Protein AF-A0A5C6ZET4-F1 (afdb_monomer_lite)

Radius of gyration: 11.93 Å; chains: 1; bounding box: 30×23×21 Å

Foldseek 3Di:
DDPLVVVVVCQPVVFPAEAEAADDLVDGPDPVRVVVSVVCVVVVVPRYDYDHCVVPVSNVD

Secondary structure (DSSP, 8-state):
--HHHHHHHHHHHH-SEEEEESB-SSSBSSHHHHHHHHHHHHTT-TTEEEEETTS-HHHH-

pLDDT: mean 94.72, std 5.03, range [61.31, 98.0]

Sequence (61 aa):
MSDVQQRIDDLVKGNRVMLFMKGTAQFPMCGFSGRAIQILKASGASELKTFNVLEDEGVRQ

Structure (mmCIF, N/CA/C/O backbone):
data_AF-A0A5C6ZET4-F1
#
_entry.id   AF-A0A5C6ZET4-F1
#
loop_
_atom_site.group_PDB
_atom_site.id
_atom_site.type_symbol
_atom_site.label_atom_id
_atom_site.label_alt_id
_atom_site.label_comp_id
_atom_site.label_asym_id
_atom_site.label_entity_id
_atom_site.label_seq_id
_atom_site.pdbx_PDB_ins_code
_atom_site.Cartn_x
_atom_site.Cartn_y
_atom_site.Cartn_z
_atom_site.occupancy
_atom_site.B_iso_or_equiv
_atom_site.auth_seq_id
_atom_site.auth_comp_id
_atom_site.auth_asym_id
_atom_site.auth_atom_id
_atom_site.pdbx_PDB_model_num
ATOM 1 N N . MET A 1 1 ? 19.956 9.958 4.859 1.00 61.31 1 MET A N 1
ATOM 2 C CA . MET A 1 1 ? 18.834 9.143 4.350 1.00 61.31 1 MET A CA 1
ATOM 3 C C . MET A 1 1 ? 18.664 9.481 2.887 1.00 61.31 1 MET A C 1
ATOM 5 O O . MET A 1 1 ? 18.874 10.638 2.547 1.00 61.31 1 MET A O 1
ATOM 9 N N . SER A 1 2 ? 18.386 8.500 2.029 1.00 87.75 2 SER A N 1
ATOM 10 C CA . SER A 1 2 ? 18.028 8.799 0.637 1.00 87.75 2 SER A CA 1
ATOM 11 C C . SER A 1 2 ? 16.640 9.446 0.571 1.00 87.75 2 SER A C 1
ATOM 13 O O . SER A 1 2 ? 15.824 9.239 1.472 1.00 87.75 2 SER A O 1
ATOM 15 N N . ASP A 1 3 ? 16.347 10.183 -0.501 1.00 92.00 3 ASP A N 1
ATOM 16 C CA . ASP A 1 3 ? 15.030 10.810 -0.706 1.00 92.00 3 ASP A CA 1
ATOM 17 C C . ASP A 1 3 ? 13.889 9.778 -0.667 1.00 92.00 3 ASP A C 1
ATOM 19 O O . ASP A 1 3 ? 12.821 10.026 -0.109 1.00 92.00 3 ASP A O 1
ATOM 23 N N . VAL A 1 4 ? 14.143 8.571 -1.188 1.00 94.12 4 VAL A N 1
ATOM 24 C CA . VAL A 1 4 ? 13.206 7.439 -1.133 1.00 94.12 4 VAL A CA 1
ATOM 25 C C . VAL A 1 4 ? 12.946 7.007 0.309 1.00 94.12 4 VAL A C 1
ATOM 27 O O . VAL A 1 4 ? 11.793 6.822 0.695 1.00 94.12 4 VAL A O 1
ATOM 30 N N . GLN A 1 5 ? 13.997 6.866 1.120 1.00 93.94 5 GLN A N 1
ATOM 31 C CA . GLN A 1 5 ? 13.855 6.482 2.525 1.00 93.94 5 GLN A CA 1
ATOM 32 C C . GLN A 1 5 ? 13.065 7.526 3.309 1.00 93.94 5 GLN A C 1
ATOM 34 O O . GLN A 1 5 ? 12.192 7.146 4.083 1.00 93.94 5 GLN A O 1
ATOM 39 N N . GLN A 1 6 ? 13.321 8.818 3.076 1.00 95.81 6 GLN A N 1
ATOM 40 C CA . GLN A 1 6 ? 12.570 9.887 3.733 1.00 95.81 6 GLN A CA 1
ATOM 41 C C . GLN A 1 6 ? 11.087 9.835 3.355 1.00 95.81 6 GLN A C 1
ATOM 43 O O . GLN A 1 6 ? 10.221 9.894 4.220 1.00 95.81 6 GLN A O 1
ATOM 48 N N . ARG A 1 7 ? 10.774 9.623 2.074 1.00 94.62 7 ARG A N 1
ATOM 49 C CA . ARG A 1 7 ? 9.386 9.500 1.618 1.00 94.62 7 ARG A CA 1
ATOM 50 C C . ARG A 1 7 ? 8.674 8.277 2.199 1.00 94.62 7 ARG A C 1
ATOM 52 O O . ARG A 1 7 ? 7.500 8.373 2.550 1.00 94.62 7 ARG A O 1
ATOM 59 N N . ILE A 1 8 ? 9.347 7.127 2.287 1.00 95.81 8 ILE A N 1
ATOM 60 C CA . ILE A 1 8 ? 8.781 5.934 2.937 1.00 95.81 8 ILE A CA 1
ATOM 61 C C . ILE A 1 8 ? 8.531 6.220 4.421 1.00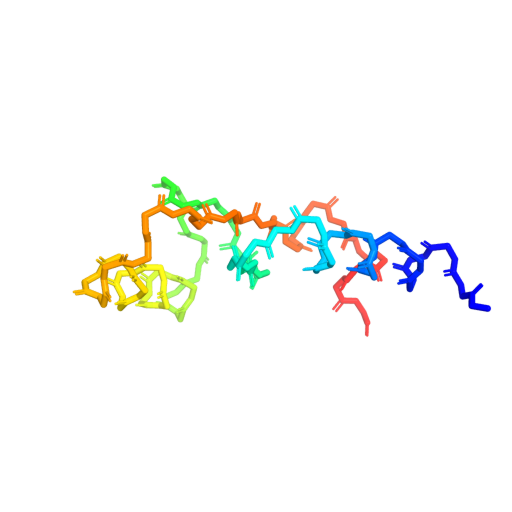 95.81 8 ILE A C 1
ATOM 63 O O . ILE A 1 8 ? 7.459 5.889 4.924 1.00 95.81 8 ILE A O 1
ATOM 67 N N . ASP A 1 9 ? 9.484 6.859 5.101 1.00 97.12 9 ASP A N 1
ATOM 68 C CA . ASP A 1 9 ? 9.371 7.242 6.510 1.00 97.12 9 ASP A CA 1
ATOM 69 C C . ASP A 1 9 ? 8.160 8.156 6.750 1.00 97.12 9 ASP A C 1
ATOM 71 O O . ASP A 1 9 ? 7.337 7.874 7.623 1.00 97.12 9 ASP A O 1
ATOM 75 N N . ASP A 1 10 ? 7.975 9.173 5.908 1.00 96.62 10 ASP A N 1
ATOM 76 C CA . ASP A 1 10 ? 6.837 10.092 5.978 1.00 96.62 10 ASP A CA 1
ATOM 77 C C . ASP A 1 10 ? 5.500 9.367 5.736 1.00 96.62 10 ASP A C 1
ATOM 79 O O . ASP A 1 10 ? 4.522 9.584 6.457 1.00 96.62 10 ASP A O 1
ATOM 83 N N . LEU A 1 11 ? 5.446 8.459 4.752 1.00 96.25 11 LEU A N 1
ATOM 84 C CA . LEU A 1 11 ? 4.252 7.658 4.462 1.00 96.25 11 LEU A CA 1
ATOM 85 C C . LEU A 1 11 ? 3.891 6.727 5.621 1.00 96.25 11 LEU A C 1
ATOM 87 O O . LEU A 1 11 ? 2.714 6.593 5.953 1.00 96.25 11 LEU A O 1
ATOM 91 N N . VAL A 1 12 ? 4.873 6.080 6.243 1.00 96.56 12 VAL A N 1
ATOM 92 C CA . VAL A 1 12 ? 4.629 5.161 7.360 1.00 96.56 12 VAL A CA 1
ATOM 93 C C . VAL A 1 12 ? 4.233 5.930 8.619 1.00 96.56 12 VAL A C 1
ATOM 95 O O . VAL A 1 12 ? 3.282 5.541 9.290 1.00 96.56 12 VAL A O 1
ATOM 98 N N . LYS A 1 13 ? 4.902 7.045 8.931 1.00 97.12 13 LYS A N 1
ATOM 99 C CA . LYS A 1 13 ? 4.594 7.858 10.119 1.00 97.12 13 LYS A CA 1
ATOM 100 C C . LYS A 1 13 ? 3.274 8.617 10.002 1.00 97.12 13 LYS A C 1
ATOM 102 O O . LYS A 1 13 ? 2.609 8.833 11.010 1.00 97.12 13 LYS A O 1
ATOM 107 N N . GLY A 1 14 ? 2.890 9.015 8.790 1.00 96.50 14 GLY A N 1
ATOM 108 C CA . GLY A 1 14 ? 1.662 9.768 8.535 1.00 96.50 14 GLY A CA 1
ATOM 109 C C . GLY A 1 14 ? 0.390 8.921 8.453 1.00 96.50 14 GLY A C 1
ATOM 110 O O . GLY A 1 14 ? -0.703 9.483 8.447 1.00 96.50 14 GLY A O 1
ATOM 111 N N . ASN A 1 15 ? 0.493 7.591 8.376 1.00 96.50 15 ASN A N 1
ATOM 112 C CA . ASN A 1 15 ? -0.662 6.716 8.181 1.00 96.50 15 ASN A CA 1
ATOM 113 C C . ASN A 1 15 ? -0.685 5.608 9.234 1.00 96.50 15 ASN A C 1
ATOM 115 O O . ASN A 1 15 ? 0.242 4.811 9.333 1.00 96.50 15 ASN A O 1
ATOM 119 N N . ARG A 1 16 ? -1.800 5.500 9.967 1.00 94.56 16 ARG A N 1
ATOM 120 C CA . ARG A 1 16 ? -1.983 4.487 11.018 1.00 94.56 16 ARG A CA 1
ATOM 121 C C . ARG A 1 16 ? -1.792 3.058 10.503 1.00 94.56 16 ARG A C 1
ATOM 123 O O . ARG A 1 16 ? -1.265 2.212 11.222 1.00 94.56 16 ARG A O 1
ATOM 130 N N . VAL A 1 17 ? -2.231 2.788 9.274 1.00 95.69 17 VAL A N 1
ATOM 131 C CA . VAL A 1 17 ? -1.974 1.527 8.575 1.00 95.69 17 VAL A CA 1
ATOM 132 C C . VAL A 1 17 ? -1.596 1.837 7.131 1.00 95.69 17 VAL A C 1
ATOM 134 O O . VAL A 1 17 ? -2.396 2.388 6.376 1.00 95.69 17 VAL A O 1
ATOM 137 N N . MET A 1 18 ? -0.381 1.456 6.742 1.00 97.06 18 MET A N 1
ATOM 138 C CA . MET A 1 18 ? 0.169 1.684 5.408 1.00 97.06 18 MET A CA 1
ATOM 139 C C . MET A 1 18 ? 0.487 0.344 4.736 1.00 97.06 18 MET A C 1
ATOM 141 O O . MET A 1 18 ? 1.287 -0.436 5.246 1.00 97.06 18 MET A O 1
ATOM 145 N N . LEU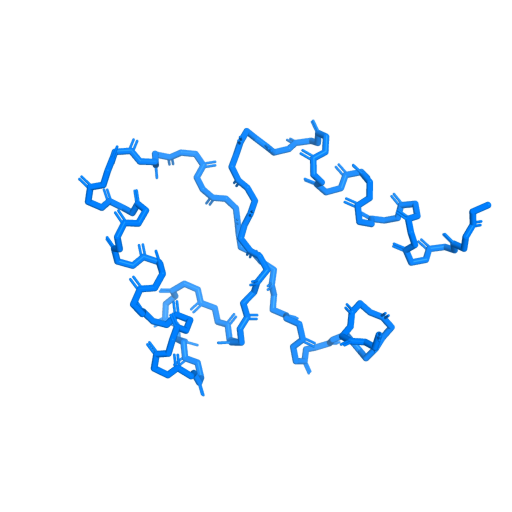 A 1 19 ? -0.128 0.071 3.583 1.00 97.50 19 LEU A N 1
ATOM 146 C CA . LEU A 1 19 ? 0.136 -1.113 2.764 1.00 97.50 19 LEU A CA 1
ATOM 147 C C . LEU A 1 19 ? 0.800 -0.723 1.438 1.00 97.50 19 LEU A C 1
ATOM 149 O O . LEU A 1 19 ? 0.165 -0.177 0.535 1.00 97.50 19 LEU A O 1
A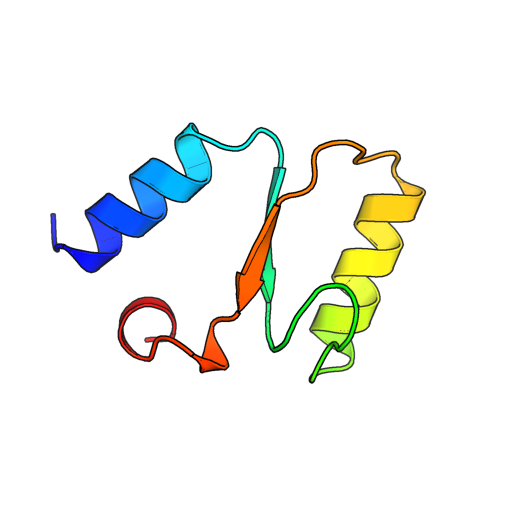TOM 153 N N . PHE A 1 20 ? 2.068 -1.082 1.288 1.00 97.62 20 PHE A N 1
ATOM 154 C CA . PHE A 1 20 ? 2.759 -1.060 0.001 1.00 97.62 20 PHE A CA 1
ATOM 155 C C . PHE A 1 20 ? 2.380 -2.322 -0.780 1.00 97.62 20 PHE A C 1
ATOM 157 O O . PHE A 1 20 ? 2.545 -3.440 -0.290 1.00 97.62 20 PHE A O 1
ATOM 164 N N . MET A 1 21 ? 1.811 -2.165 -1.974 1.00 97.88 21 MET A N 1
ATOM 165 C CA . MET A 1 21 ? 1.253 -3.279 -2.742 1.00 97.88 21 MET A CA 1
ATOM 166 C C . MET A 1 21 ? 1.419 -3.097 -4.251 1.00 97.88 21 MET A C 1
ATOM 168 O O . MET A 1 21 ? 1.719 -2.012 -4.737 1.00 97.88 21 MET A O 1
ATOM 172 N N . LYS A 1 22 ? 1.229 -4.183 -5.007 1.00 97.81 22 LYS A N 1
ATOM 173 C CA . LYS A 1 22 ? 1.220 -4.165 -6.474 1.00 97.81 22 LYS A CA 1
ATOM 174 C C . LYS A 1 22 ? -0.192 -3.854 -6.967 1.00 97.81 22 LYS A C 1
ATOM 176 O O . LYS A 1 22 ? -1.096 -4.679 -6.805 1.00 97.81 22 LYS A O 1
ATOM 181 N N . GLY A 1 23 ? -0.368 -2.692 -7.587 1.00 96.12 23 GLY A N 1
ATOM 182 C CA . GLY A 1 23 ? -1.673 -2.149 -7.966 1.00 96.12 23 GLY A CA 1
ATOM 183 C C . GLY A 1 23 ? -2.321 -1.347 -6.842 1.00 96.12 23 GLY A C 1
ATOM 184 O O . GLY A 1 23 ? -1.656 -0.911 -5.906 1.00 96.12 23 GLY A O 1
ATOM 185 N N . THR A 1 24 ? -3.631 -1.148 -6.941 1.00 95.75 24 THR A N 1
ATOM 186 C CA . THR A 1 24 ? -4.412 -0.358 -5.980 1.00 95.75 24 THR A CA 1
ATOM 187 C C . THR A 1 24 ? -5.354 -1.244 -5.170 1.00 95.75 24 THR A C 1
ATOM 189 O O . THR A 1 24 ? -5.567 -2.414 -5.492 1.00 95.75 24 THR A O 1
ATOM 192 N N . ALA A 1 25 ? -5.959 -0.695 -4.114 1.00 93.50 25 ALA A N 1
ATOM 193 C CA . ALA A 1 25 ? -6.952 -1.419 -3.320 1.00 93.50 25 ALA A CA 1
ATOM 194 C C . ALA A 1 25 ? -8.186 -1.852 -4.139 1.00 93.50 25 ALA A C 1
ATOM 196 O O . ALA A 1 25 ? -8.828 -2.841 -3.783 1.00 93.50 25 ALA A O 1
ATOM 197 N N . GLN A 1 26 ? -8.532 -1.103 -5.194 1.00 94.12 26 GLN A N 1
ATOM 198 C CA . GLN A 1 26 ? -9.613 -1.413 -6.136 1.00 94.12 26 GLN A CA 1
ATOM 199 C C . GLN A 1 26 ? -9.154 -2.379 -7.234 1.00 94.12 26 GLN A C 1
ATOM 201 O O . GLN A 1 26 ? -9.912 -3.265 -7.619 1.00 94.12 26 GLN A O 1
ATOM 206 N N . PHE A 1 27 ? -7.913 -2.230 -7.706 1.00 95.81 27 PHE A N 1
ATOM 207 C CA . PHE A 1 27 ? -7.348 -3.006 -8.809 1.00 95.81 27 PHE A CA 1
ATOM 208 C C . PHE A 1 27 ? -5.991 -3.615 -8.410 1.00 95.81 27 PHE A C 1
ATOM 210 O O . PHE A 1 27 ? -4.936 -3.107 -8.810 1.00 95.81 27 PHE A O 1
ATOM 217 N N . PRO A 1 28 ? -5.976 -4.688 -7.594 1.00 96.38 28 PRO A N 1
ATOM 218 C CA . PRO A 1 28 ? -4.740 -5.374 -7.241 1.00 96.38 28 PRO A CA 1
ATOM 219 C C . PRO A 1 28 ? -4.177 -6.113 -8.460 1.00 96.38 28 PRO A C 1
ATOM 221 O O . PRO A 1 28 ? -4.878 -6.880 -9.114 1.00 96.38 28 PRO A O 1
ATOM 224 N N . MET A 1 29 ? -2.884 -5.933 -8.733 1.00 96.56 29 MET A N 1
ATOM 225 C CA . MET A 1 29 ? -2.188 -6.557 -9.872 1.00 96.56 29 MET A CA 1
ATOM 226 C C . MET A 1 29 ? -1.439 -7.847 -9.492 1.00 96.56 29 MET A C 1
ATOM 228 O O . MET A 1 29 ? -0.726 -8.435 -10.300 1.00 96.56 29 MET A O 1
ATOM 232 N N . CYS A 1 30 ? -1.565 -8.297 -8.243 1.00 96.69 30 CYS A N 1
ATOM 233 C CA . CYS A 1 30 ? -0.938 -9.512 -7.733 1.00 96.69 30 CYS A CA 1
ATOM 234 C C . CYS A 1 30 ? -1.860 -10.185 -6.711 1.00 96.69 30 CYS A C 1
ATOM 236 O O . CYS A 1 30 ? -2.399 -9.510 -5.832 1.00 96.69 30 CYS A O 1
ATOM 238 N N . GLY A 1 31 ? -1.997 -11.515 -6.776 1.00 96.44 31 GLY A N 1
ATOM 239 C CA . GLY A 1 31 ? -2.855 -12.278 -5.860 1.00 96.44 31 GLY A CA 1
ATOM 240 C C . GLY A 1 31 ? -2.496 -12.093 -4.382 1.00 96.44 31 GLY A C 1
ATOM 241 O O . GLY A 1 31 ? -3.386 -11.965 -3.545 1.00 96.44 31 GLY A O 1
ATOM 242 N N . PHE A 1 32 ? -1.204 -11.971 -4.056 1.00 97.75 32 PHE A N 1
A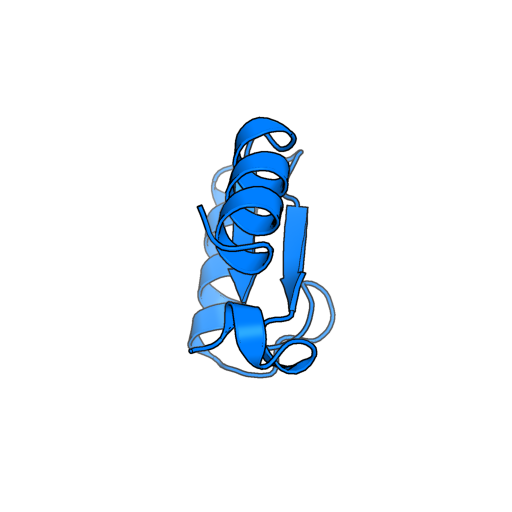TOM 243 C CA . PHE A 1 32 ? -0.756 -11.695 -2.685 1.00 97.75 32 PHE A CA 1
ATOM 244 C C . PHE A 1 32 ? -1.192 -10.310 -2.202 1.00 97.75 32 PHE A C 1
ATOM 246 O O . PHE A 1 32 ? -1.714 -10.175 -1.098 1.00 97.75 32 PHE A O 1
ATOM 253 N N . SER A 1 33 ? -1.049 -9.293 -3.054 1.00 97.44 33 SER A N 1
ATOM 254 C CA . SER A 1 33 ? -1.519 -7.935 -2.769 1.00 97.44 33 SER A CA 1
ATOM 255 C C . SER A 1 33 ? -3.039 -7.892 -2.592 1.00 97.44 33 SER A C 1
ATOM 257 O O . SER A 1 33 ? -3.520 -7.275 -1.645 1.00 97.44 33 SER A O 1
ATOM 259 N N . GLY A 1 34 ? -3.787 -8.614 -3.434 1.00 97.19 34 GLY A N 1
ATOM 260 C CA . GLY A 1 34 ? -5.237 -8.776 -3.308 1.00 97.19 34 GLY A CA 1
ATOM 261 C C . GLY A 1 34 ? -5.660 -9.487 -2.017 1.00 97.19 34 GLY A C 1
ATOM 262 O O . GLY A 1 34 ? -6.636 -9.098 -1.378 1.00 97.19 34 GLY A O 1
ATOM 263 N N . ARG A 1 35 ? -4.904 -10.496 -1.574 1.00 98.00 35 ARG A N 1
ATOM 264 C CA . ARG A 1 35 ? -5.194 -11.192 -0.317 1.00 98.00 35 ARG A CA 1
ATOM 265 C C . ARG A 1 35 ? -4.878 -10.332 0.908 1.00 98.00 35 ARG A C 1
ATOM 267 O O . ARG A 1 35 ? -5.674 -10.314 1.843 1.00 98.00 35 ARG A O 1
ATOM 274 N N . ALA A 1 36 ? -3.769 -9.594 0.894 1.00 97.69 36 ALA A N 1
ATOM 275 C CA . ALA A 1 36 ? -3.379 -8.708 1.991 1.00 97.69 36 ALA A CA 1
ATOM 276 C C . ALA A 1 36 ? -4.433 -7.618 2.254 1.00 97.69 36 ALA A C 1
ATOM 278 O O . ALA A 1 36 ? -4.864 -7.445 3.394 1.00 97.69 36 ALA A O 1
ATOM 279 N N . ILE A 1 37 ? -4.918 -6.942 1.202 1.00 96.12 37 ILE A N 1
ATOM 280 C CA . ILE A 1 37 ? -5.962 -5.912 1.334 1.00 96.12 37 ILE A CA 1
ATOM 281 C C . ILE A 1 37 ? -7.274 -6.489 1.888 1.00 96.12 37 ILE A C 1
ATOM 283 O O . ILE A 1 37 ? -7.919 -5.853 2.718 1.00 96.12 37 ILE A O 1
ATOM 287 N N . GLN A 1 38 ? -7.661 -7.703 1.478 1.00 96.06 38 GLN A N 1
ATOM 288 C CA . GLN A 1 38 ? -8.857 -8.373 1.998 1.00 96.06 38 GLN A CA 1
ATOM 289 C C . GLN A 1 38 ? -8.735 -8.689 3.490 1.00 96.06 38 GLN A C 1
ATOM 291 O O . GLN A 1 38 ? -9.668 -8.417 4.241 1.00 96.06 38 GLN A O 1
ATOM 296 N N . ILE A 1 39 ? -7.594 -9.238 3.918 1.00 97.31 39 ILE A N 1
ATOM 297 C CA . ILE A 1 39 ? -7.356 -9.583 5.325 1.00 97.31 39 ILE A CA 1
ATOM 298 C C . ILE A 1 39 ? -7.380 -8.320 6.185 1.00 97.31 39 ILE A C 1
ATOM 300 O O . ILE A 1 39 ? -8.116 -8.283 7.161 1.00 97.31 39 ILE A O 1
ATOM 304 N N . LEU A 1 40 ? -6.656 -7.265 5.796 1.00 96.19 40 LEU A N 1
ATOM 305 C CA . LEU A 1 40 ? -6.622 -6.015 6.563 1.00 96.19 40 LEU A CA 1
ATOM 306 C C . LEU A 1 40 ? -8.016 -5.394 6.718 1.00 96.19 40 LEU A C 1
ATOM 308 O O . LEU A 1 40 ? -8.389 -4.988 7.818 1.00 96.19 40 LEU A O 1
ATOM 312 N N . LYS A 1 41 ? -8.816 -5.380 5.643 1.00 93.81 41 LYS A N 1
ATOM 313 C CA . LYS A 1 41 ? -10.213 -4.924 5.703 1.00 93.81 41 LYS A CA 1
ATOM 314 C C . LYS A 1 41 ? -11.055 -5.792 6.642 1.00 93.81 41 LYS A C 1
ATOM 316 O O . LYS A 1 41 ? -11.800 -5.252 7.453 1.00 93.81 41 LYS A O 1
ATOM 321 N N . ALA A 1 42 ? -10.918 -7.117 6.568 1.00 96.50 42 ALA A N 1
ATOM 322 C CA . ALA A 1 42 ? -11.632 -8.0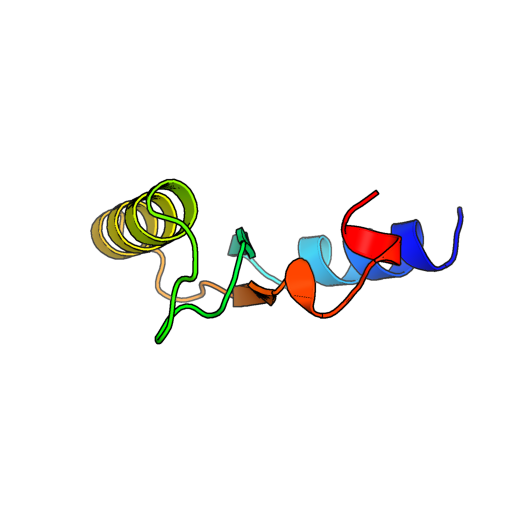46 7.445 1.00 96.50 42 ALA A CA 1
ATOM 323 C C . ALA A 1 42 ? -11.210 -7.919 8.921 1.00 96.50 42 ALA A C 1
ATOM 325 O O . ALA A 1 42 ? -12.024 -8.141 9.811 1.00 96.50 42 ALA A O 1
ATOM 326 N N . SER A 1 43 ? -9.967 -7.513 9.188 1.00 96.56 43 SER A N 1
ATOM 327 C CA . SER A 1 43 ? -9.455 -7.213 10.530 1.00 96.56 43 SER A CA 1
ATOM 328 C C . SER A 1 43 ? -9.901 -5.850 11.075 1.00 96.56 43 SER A C 1
ATOM 330 O O . SER A 1 43 ? -9.482 -5.473 12.166 1.00 96.56 43 SER A O 1
ATOM 332 N N . GLY A 1 44 ? -10.730 -5.100 10.342 1.00 94.50 44 GLY A N 1
ATOM 333 C CA . GLY A 1 44 ? -11.255 -3.811 10.791 1.00 94.50 44 GLY A CA 1
ATOM 334 C C . GLY A 1 44 ? -10.308 -2.628 10.576 1.00 94.50 44 GLY A C 1
ATOM 335 O O . GLY A 1 44 ? -10.493 -1.589 11.206 1.00 94.50 44 GLY A O 1
ATOM 336 N N . ALA A 1 45 ? -9.307 -2.743 9.695 1.00 93.94 45 ALA A N 1
ATOM 337 C CA . ALA A 1 45 ? -8.459 -1.609 9.326 1.00 93.94 45 ALA A CA 1
ATOM 338 C C . ALA A 1 45 ? -9.254 -0.590 8.483 1.00 93.94 45 ALA A C 1
ATOM 340 O O . ALA A 1 45 ? -9.269 -0.651 7.253 1.00 93.94 45 ALA A O 1
ATOM 341 N N . SER A 1 46 ? -9.935 0.338 9.158 1.00 87.12 46 SER A N 1
ATOM 342 C CA . SER A 1 46 ? -10.764 1.387 8.549 1.00 87.12 46 SER A CA 1
ATOM 343 C C . SER A 1 46 ? -9.946 2.521 7.920 1.00 87.12 46 SER A C 1
ATOM 345 O O . SER A 1 46 ? -10.358 3.086 6.912 1.00 87.12 46 SER A O 1
ATOM 347 N N . GLU A 1 47 ? -8.771 2.825 8.476 1.00 91.88 47 GLU A N 1
ATOM 348 C CA . GLU A 1 47 ? -7.869 3.906 8.037 1.00 91.88 47 GLU A CA 1
ATOM 349 C C . GLU A 1 47 ? -6.667 3.366 7.247 1.00 91.88 47 GLU A C 1
ATOM 351 O O . GLU A 1 47 ? -5.512 3.724 7.481 1.00 91.88 47 GLU A O 1
ATOM 356 N N . LEU A 1 48 ? -6.926 2.437 6.328 1.00 94.50 48 LEU A N 1
ATOM 357 C CA . LEU A 1 48 ? -5.885 1.821 5.516 1.00 94.50 48 LEU A CA 1
ATOM 358 C C . LEU A 1 48 ? -5.501 2.708 4.327 1.00 94.50 48 LEU A C 1
ATOM 360 O O . LEU A 1 48 ? -6.313 2.946 3.429 1.00 94.50 48 LEU A O 1
ATOM 364 N N . LYS A 1 49 ? -4.230 3.107 4.265 1.00 97.25 49 LYS A N 1
ATOM 365 C CA . LYS A 1 49 ? -3.637 3.744 3.088 1.00 97.25 49 LYS A CA 1
ATOM 366 C C . LYS A 1 49 ? -2.852 2.726 2.267 1.00 97.25 49 LYS A C 1
ATOM 368 O O . LYS A 1 49 ? -2.166 1.867 2.815 1.00 97.25 49 LYS A O 1
ATOM 373 N N . THR A 1 50 ? -2.942 2.820 0.942 1.00 97.06 50 THR A N 1
ATOM 374 C CA . THR A 1 50 ? -2.206 1.950 0.013 1.00 97.06 50 THR A CA 1
ATOM 375 C C . THR A 1 50 ? -1.272 2.743 -0.890 1.00 97.06 50 THR A C 1
ATOM 377 O O . THR A 1 50 ? -1.621 3.850 -1.300 1.00 97.06 50 THR A O 1
ATOM 380 N N . PHE A 1 51 ? -0.125 2.160 -1.236 1.00 97.38 51 PHE A N 1
ATOM 381 C CA . PHE A 1 51 ? 0.847 2.715 -2.180 1.00 97.38 51 PHE A CA 1
ATOM 382 C C . PHE A 1 51 ? 1.156 1.679 -3.260 1.00 97.38 51 PHE A C 1
ATOM 384 O O . PHE A 1 51 ? 1.494 0.539 -2.931 1.00 97.38 51 PHE A O 1
ATOM 391 N N . ASN A 1 52 ? 1.039 2.070 -4.531 1.00 97.44 52 ASN A N 1
ATOM 392 C CA . ASN A 1 52 ? 1.338 1.197 -5.661 1.00 97.44 52 ASN A CA 1
ATOM 393 C C . ASN A 1 52 ? 2.842 1.216 -5.967 1.00 97.44 52 ASN A C 1
ATOM 395 O O . ASN A 1 52 ? 3.343 2.149 -6.584 1.00 97.44 52 ASN A O 1
ATOM 399 N N . VAL A 1 53 ? 3.564 0.161 -5.587 1.00 96.88 53 VAL A N 1
ATOM 400 C CA . VAL A 1 53 ? 5.021 0.075 -5.819 1.00 96.88 53 VAL A CA 1
ATOM 401 C C . VAL A 1 53 ? 5.392 -0.111 -7.293 1.00 96.88 53 VAL A C 1
ATOM 403 O O . VAL A 1 53 ? 6.556 -0.009 -7.647 1.00 96.88 53 VAL A O 1
ATOM 406 N N . LEU A 1 54 ? 4.429 -0.414 -8.170 1.00 95.88 54 LEU A N 1
ATOM 407 C CA . LEU A 1 54 ? 4.691 -0.559 -9.607 1.00 95.88 54 LEU A CA 1
ATOM 408 C C . LEU A 1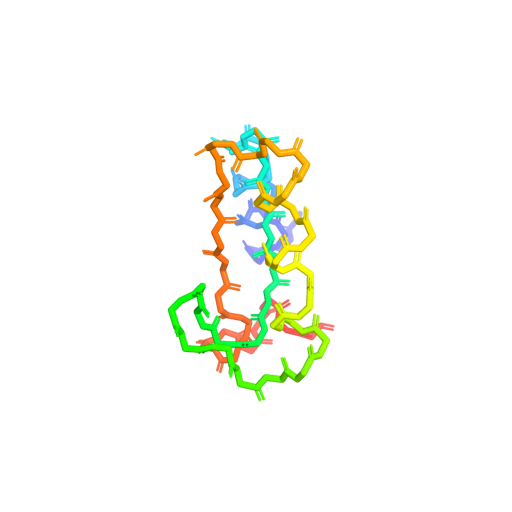 54 ? 4.764 0.789 -10.337 1.00 95.88 54 LEU A C 1
ATOM 410 O O . LEU A 1 54 ? 5.204 0.827 -11.479 1.00 95.88 54 LEU A O 1
ATOM 414 N N . GLU A 1 55 ? 4.331 1.873 -9.693 1.00 94.81 55 GLU A N 1
ATOM 415 C CA . GLU A 1 55 ? 4.422 3.238 -10.227 1.00 94.81 55 GLU A CA 1
ATOM 416 C C . GLU A 1 55 ? 5.710 3.954 -9.795 1.00 94.81 55 GLU A C 1
ATOM 418 O O . GLU A 1 55 ? 5.989 5.050 -10.273 1.00 94.81 55 GLU A O 1
ATOM 423 N N . ASP A 1 56 ? 6.498 3.349 -8.901 1.00 94.06 56 ASP A N 1
ATOM 424 C CA . ASP A 1 56 ? 7.692 3.964 -8.329 1.00 94.06 56 ASP A CA 1
ATOM 425 C C . ASP A 1 56 ? 8.822 2.942 -8.172 1.00 94.06 56 ASP A C 1
ATOM 427 O O . ASP A 1 56 ? 8.880 2.179 -7.207 1.00 94.06 56 ASP A O 1
ATOM 431 N N . GLU A 1 57 ? 9.740 2.940 -9.140 1.00 91.88 57 GLU A N 1
ATOM 432 C CA . GLU A 1 57 ? 10.893 2.037 -9.142 1.00 91.88 57 GLU A CA 1
ATOM 433 C C . GLU A 1 57 ? 11.863 2.309 -7.984 1.00 91.88 57 GLU A C 1
ATOM 435 O O . GLU A 1 57 ? 12.515 1.378 -7.520 1.00 91.88 57 GLU A O 1
ATOM 440 N N . GLY A 1 58 ? 11.930 3.541 -7.467 1.00 91.94 58 GLY A N 1
ATOM 441 C CA . GLY A 1 58 ? 12.779 3.865 -6.321 1.00 91.94 58 GLY A CA 1
ATOM 442 C C . GLY A 1 58 ? 12.277 3.212 -5.036 1.00 91.94 58 GLY A C 1
ATOM 443 O O . GLY A 1 58 ? 13.068 2.673 -4.275 1.00 91.94 58 GLY A O 1
ATOM 444 N N . VAL A 1 59 ? 10.960 3.215 -4.813 1.00 91.69 59 VAL A N 1
ATOM 445 C CA . VAL A 1 59 ? 10.330 2.534 -3.665 1.00 91.69 59 VAL A CA 1
ATOM 446 C C . VAL A 1 59 ? 10.329 1.008 -3.826 1.00 91.69 59 VAL A C 1
ATOM 448 O O . VAL A 1 59 ? 10.242 0.280 -2.839 1.00 91.69 59 VAL A O 1
ATOM 451 N N . ARG A 1 60 ? 10.383 0.506 -5.062 1.00 91.75 60 ARG A N 1
ATOM 452 C CA . ARG A 1 60 ? 10.319 -0.929 -5.364 1.00 91.75 60 ARG A CA 1
ATOM 453 C C . ARG A 1 60 ? 11.639 -1.682 -5.149 1.00 91.75 60 ARG A C 1
ATOM 455 O O . ARG A 1 60 ? 11.569 -2.891 -4.909 1.00 91.75 60 ARG A O 1
ATOM 462 N N . GLN A 1 61 ? 12.784 -1.021 -5.321 1.00 85.56 61 GLN A N 1
ATOM 463 C CA . GLN A 1 61 ? 14.130 -1.612 -5.238 1.00 85.56 61 GLN A CA 1
ATOM 464 C C . GLN A 1 61 ? 14.656 -1.658 -3.803 1.00 85.56 61 GLN A C 1
ATOM 466 O O . GLN A 1 61 ? 15.308 -2.676 -3.477 1.00 85.56 61 GLN A O 1
#